Protein AF-A0A3B9DS84-F1 (afdb_monomer)

Nearest PDB structures (foldseek):
  8ihs-assembly1_B  TM=7.647E-01  e=4.306E-02  Stenotrophomonas acidaminiphila
  3e74-assembly1_C  TM=7.496E-01  e=1.500E-01  Escherichia coli K-12
  8hfd-assembly1_B  TM=7.481E-01  e=1.409E-01  Escherichia coli
  8hfd-assembly1_C  TM=7.417E-01  e=2.049E-01  Escherichia coli
  8hfd-assembly1_A  TM=6.076E-01  e=1.925E-01  Escherichia coli

Solvent-accessible surface area (backbone atoms only — not comparable to full-atom values): 7903 Å² total; per-residue (Å²): 96,60,89,83,36,48,76,60,45,37,53,55,77,43,49,15,53,40,44,77,71,73,42,91,47,66,55,80,52,65,64,87,83,35,75,79,50,63,41,46,48,30,40,41,42,39,62,26,58,44,100,85,73,42,72,52,22,75,72,25,32,37,54,61,66,57,38,53,37,5,59,23,45,30,38,20,55,77,69,72,38,90,44,47,48,53,92,52,94,92,34,45,47,62,48,71,43,59,79,54,60,78,88,73,50,57,70,92,49,32,56,71,52,43,70,43,32,35,29,50,74,70,36,72,44,30,34,66,95,71,42,75,38,80,89,78,77,133

Structure (mmCIF, N/CA/C/O backbone):
data_AF-A0A3B9DS84-F1
#
_entry.id   AF-A0A3B9DS84-F1
#
loop_
_atom_site.group_PDB
_atom_site.id
_atom_site.type_symbol
_atom_site.label_atom_id
_atom_site.label_alt_id
_atom_site.label_comp_id
_atom_site.label_asym_id
_atom_site.label_entity_id
_atom_site.label_seq_id
_atom_site.pdbx_PDB_ins_code
_atom_site.Cartn_x
_atom_site.Cartn_y
_atom_site.Cartn_z
_atom_site.occupancy
_atom_site.B_iso_or_equiv
_atom_site.auth_seq_id
_atom_site.auth_comp_id
_atom_site.auth_asym_id
_atom_site.auth_atom_id
_atom_site.pdbx_PDB_model_num
ATOM 1 N N . MET A 1 1 ? 24.780 -3.602 -11.079 1.00 61.28 1 MET A N 1
ATOM 2 C CA . MET A 1 1 ? 23.648 -4.566 -11.159 1.00 61.28 1 MET A CA 1
ATOM 3 C C . MET A 1 1 ? 22.925 -4.499 -12.500 1.00 61.28 1 MET A C 1
ATOM 5 O O . MET A 1 1 ? 23.108 -5.435 -13.248 1.00 61.28 1 MET A O 1
ATOM 9 N N . ARG A 1 2 ? 22.178 -3.443 -12.880 1.00 67.12 2 ARG A N 1
ATOM 10 C CA . ARG A 1 2 ? 21.517 -3.417 -14.214 1.00 67.12 2 ARG A CA 1
ATOM 11 C C . ARG A 1 2 ? 22.490 -3.333 -15.401 1.00 67.12 2 ARG A C 1
ATOM 13 O O . ARG A 1 2 ? 22.203 -3.897 -16.445 1.00 67.12 2 ARG A O 1
ATOM 20 N N . HIS A 1 3 ? 23.622 -2.642 -15.244 1.00 75.44 3 HIS A N 1
ATOM 21 C CA . HIS A 1 3 ? 24.654 -2.557 -16.287 1.00 75.44 3 HIS A CA 1
ATOM 22 C C . HIS A 1 3 ? 25.334 -3.912 -16.537 1.00 75.44 3 HIS A C 1
ATOM 24 O O . HIS A 1 3 ? 25.523 -4.302 -17.683 1.00 75.44 3 HIS A O 1
ATOM 30 N N . ASP A 1 4 ? 25.649 -4.630 -15.457 1.00 83.00 4 ASP A N 1
ATOM 31 C CA . ASP A 1 4 ? 26.453 -5.858 -15.506 1.00 83.00 4 ASP A CA 1
ATOM 32 C C . ASP A 1 4 ? 25.597 -7.133 -15.630 1.00 83.00 4 ASP A C 1
ATOM 34 O O . ASP A 1 4 ? 26.062 -8.134 -16.165 1.00 83.00 4 ASP A O 1
ATOM 38 N N . HIS A 1 5 ? 24.352 -7.090 -15.135 1.00 86.00 5 HIS A N 1
ATOM 39 C CA . HIS A 1 5 ? 23.407 -8.213 -15.034 1.00 86.00 5 HIS A CA 1
ATOM 40 C C . HIS A 1 5 ? 21.955 -7.747 -15.277 1.00 86.00 5 HIS A C 1
ATOM 42 O O . HIS A 1 5 ? 21.132 -7.726 -14.347 1.00 86.00 5 HIS A O 1
ATOM 48 N N . PRO A 1 6 ? 21.621 -7.299 -16.499 1.00 82.69 6 PRO A N 1
ATOM 49 C CA . PRO A 1 6 ? 20.297 -6.765 -16.823 1.00 82.69 6 PRO A CA 1
ATOM 50 C C . PRO A 1 6 ? 19.163 -7.764 -16.541 1.00 82.69 6 PRO A C 1
ATOM 52 O O . PRO A 1 6 ? 18.120 -7.379 -16.019 1.00 82.69 6 PRO A O 1
ATOM 55 N N . GLU A 1 7 ? 19.392 -9.054 -16.778 1.00 84.88 7 GLU A N 1
ATOM 56 C CA . GLU A 1 7 ? 18.436 -10.133 -16.525 1.00 84.88 7 GLU A CA 1
ATOM 57 C C . GLU A 1 7 ? 18.109 -10.328 -15.037 1.00 84.88 7 GLU A C 1
ATOM 59 O O . GLU A 1 7 ? 16.979 -10.675 -14.688 1.00 84.88 7 GLU A O 1
ATOM 64 N N . LEU A 1 8 ? 19.079 -10.093 -14.145 1.00 86.81 8 LEU A N 1
ATOM 65 C CA . LEU A 1 8 ? 18.846 -10.141 -12.700 1.00 86.81 8 LEU A CA 1
ATOM 66 C C . LEU A 1 8 ? 18.097 -8.897 -12.231 1.00 86.81 8 LEU A C 1
ATOM 68 O O . LEU A 1 8 ? 17.211 -8.996 -11.382 1.00 86.81 8 LEU A O 1
ATOM 72 N N . ALA A 1 9 ? 18.426 -7.735 -12.798 1.00 87.69 9 ALA A N 1
ATOM 73 C CA . ALA A 1 9 ? 17.740 -6.489 -12.483 1.00 87.69 9 ALA A CA 1
ATOM 74 C C . ALA A 1 9 ? 16.249 -6.554 -12.855 1.00 87.69 9 ALA A C 1
ATOM 76 O O . ALA A 1 9 ? 15.404 -6.161 -12.053 1.00 87.69 9 ALA A O 1
ATOM 77 N N . ASP A 1 10 ? 15.910 -7.124 -14.013 1.00 90.69 10 ASP A N 1
ATOM 78 C CA . ASP A 1 10 ? 14.517 -7.255 -14.461 1.00 90.69 10 ASP A CA 1
ATOM 79 C C . ASP A 1 10 ? 13.681 -8.222 -13.608 1.00 90.69 10 ASP A C 1
ATOM 81 O O . ASP A 1 10 ? 12.453 -8.179 -13.648 1.00 90.69 10 ASP A O 1
ATOM 85 N N . ARG A 1 11 ? 14.318 -9.071 -12.796 1.00 90.00 11 ARG A N 1
ATOM 86 C CA . ARG A 1 11 ? 13.637 -9.979 -11.857 1.00 90.00 11 ARG A CA 1
ATOM 87 C C . ARG A 1 11 ? 13.680 -9.494 -10.409 1.00 90.00 11 ARG A C 1
ATOM 89 O O . ARG A 1 11 ? 13.241 -10.210 -9.509 1.00 90.00 11 ARG A O 1
ATOM 96 N N . MET A 1 12 ? 14.210 -8.297 -10.163 1.00 91.44 12 MET A N 1
ATOM 97 C CA . MET A 1 12 ? 14.283 -7.724 -8.824 1.00 91.44 12 MET A CA 1
ATOM 98 C C . MET A 1 12 ? 12.877 -7.384 -8.311 1.00 91.44 12 MET A C 1
ATOM 100 O O . MET A 1 12 ? 12.078 -6.794 -9.038 1.00 91.44 12 MET A O 1
ATOM 104 N N . TYR A 1 13 ? 12.579 -7.756 -7.063 1.00 93.44 13 TYR A N 1
ATOM 105 C CA . TYR A 1 13 ? 11.246 -7.656 -6.445 1.00 93.44 13 TYR A CA 1
ATOM 106 C C . TYR A 1 13 ? 10.135 -8.258 -7.338 1.00 93.44 13 TYR A C 1
ATOM 108 O O . TYR A 1 13 ? 9.364 -7.516 -7.951 1.00 93.44 13 TYR A O 1
ATOM 116 N N . PRO A 1 14 ? 10.071 -9.597 -7.473 1.00 96.06 14 PRO A N 1
ATOM 117 C CA . PRO A 1 14 ? 9.285 -10.278 -8.503 1.00 96.06 14 PRO A CA 1
ATOM 118 C C . PRO A 1 14 ? 7.791 -10.434 -8.159 1.00 96.06 14 PRO A C 1
ATOM 120 O O . PRO A 1 14 ? 7.221 -11.501 -8.373 1.00 96.06 14 PRO A O 1
ATOM 123 N N . SER A 1 15 ? 7.144 -9.396 -7.621 1.00 97.62 15 SER A N 1
ATOM 124 C CA . SER A 1 15 ? 5.763 -9.473 -7.116 1.00 97.62 15 SER A CA 1
ATOM 125 C C . SER A 1 15 ? 4.758 -9.939 -8.175 1.00 97.62 15 SER A C 1
ATOM 127 O O . SER A 1 15 ? 3.942 -10.80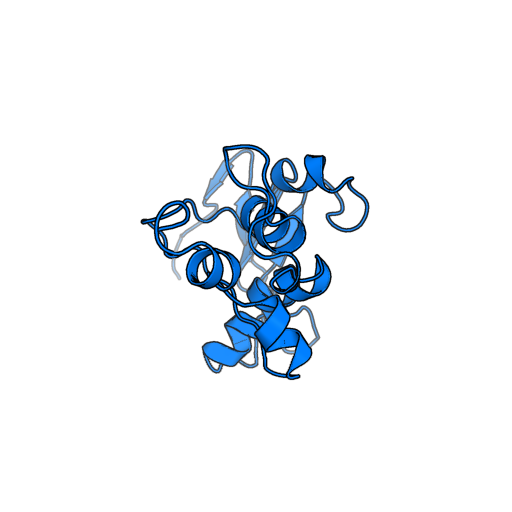6 -7.880 1.00 97.62 15 SER A O 1
ATOM 129 N N . GLY A 1 16 ? 4.859 -9.442 -9.413 1.00 97.75 16 GLY A N 1
ATOM 130 C CA . GLY A 1 16 ? 4.011 -9.889 -10.529 1.00 97.75 16 GLY A CA 1
ATOM 131 C C . GLY A 1 16 ? 4.166 -11.375 -10.846 1.00 97.75 16 GLY A C 1
ATOM 132 O O . GLY A 1 16 ? 3.180 -12.097 -10.915 1.00 97.75 16 GLY A O 1
ATOM 133 N N . LEU A 1 17 ? 5.403 -11.879 -10.890 1.00 97.12 17 LEU A N 1
ATOM 134 C CA . LEU A 1 17 ? 5.667 -13.305 -11.120 1.00 97.12 17 LEU A CA 1
ATOM 135 C C . LEU A 1 17 ? 5.140 -14.191 -9.978 1.00 97.12 17 LEU A C 1
ATOM 137 O O . LEU A 1 17 ? 4.720 -15.322 -10.215 1.00 97.12 17 LEU A O 1
ATOM 141 N N . ILE A 1 18 ? 5.180 -13.694 -8.736 1.00 96.88 18 ILE A N 1
ATOM 142 C CA . ILE A 1 18 ? 4.597 -14.373 -7.569 1.00 96.88 18 ILE A CA 1
ATOM 143 C C . ILE A 1 18 ? 3.069 -14.421 -7.707 1.00 96.88 18 ILE A C 1
ATOM 145 O O . ILE A 1 18 ? 2.477 -15.487 -7.532 1.00 96.88 18 ILE A O 1
ATOM 149 N N . ALA A 1 19 ? 2.446 -13.298 -8.072 1.00 96.88 19 ALA A N 1
ATOM 150 C CA . ALA A 1 19 ? 1.005 -13.214 -8.285 1.00 96.88 19 ALA A CA 1
ATOM 151 C C . ALA A 1 19 ? 0.531 -14.131 -9.426 1.00 96.88 19 ALA A C 1
ATOM 153 O O . ALA A 1 19 ? -0.434 -14.873 -9.248 1.00 96.88 19 ALA A O 1
ATOM 154 N N . ASP A 1 20 ? 1.241 -14.148 -10.557 1.00 97.19 20 ASP A N 1
ATOM 155 C CA . ASP A 1 20 ? 0.946 -15.006 -11.715 1.00 97.19 20 ASP A CA 1
ATOM 156 C C . ASP A 1 20 ? 1.032 -16.500 -11.375 1.00 97.19 20 ASP A C 1
ATOM 158 O O . ASP A 1 20 ? 0.312 -17.324 -11.940 1.00 97.19 20 ASP A O 1
ATOM 162 N N . ALA A 1 21 ? 1.884 -16.863 -10.413 1.00 97.50 21 ALA A N 1
ATOM 163 C CA . ALA A 1 21 ? 1.976 -18.222 -9.889 1.00 97.50 21 ALA A CA 1
ATOM 164 C C . ALA A 1 21 ? 0.835 -18.585 -8.913 1.00 97.50 21 ALA A C 1
ATOM 166 O O . ALA A 1 21 ? 0.820 -19.696 -8.381 1.00 97.50 21 ALA A O 1
ATOM 167 N N . GLY A 1 22 ? -0.107 -17.672 -8.654 1.00 95.38 22 GLY A N 1
ATOM 168 C CA . GLY A 1 22 ? -1.204 -17.860 -7.703 1.00 95.38 22 GLY A CA 1
ATOM 169 C C . GLY A 1 22 ? -0.760 -17.828 -6.239 1.00 95.38 22 GLY A C 1
ATOM 170 O O . GLY A 1 22 ? -1.463 -18.348 -5.372 1.00 95.38 22 GLY A O 1
ATOM 171 N N . LEU A 1 23 ? 0.417 -17.262 -5.956 1.00 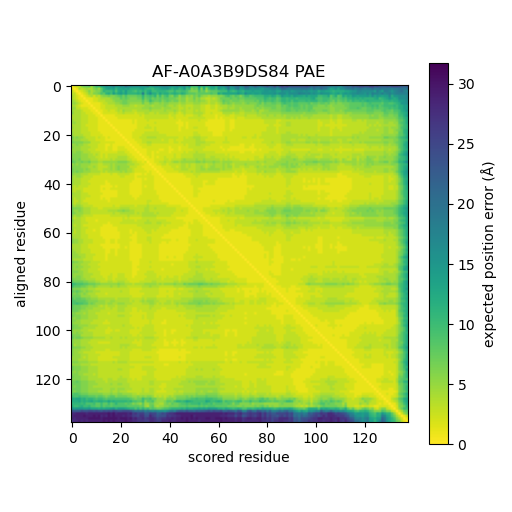95.19 23 LEU A N 1
ATOM 172 C CA . LEU A 1 23 ? 0.956 -17.154 -4.604 1.00 95.19 23 LEU A CA 1
ATOM 173 C C . LEU A 1 23 ? 0.576 -15.803 -3.971 1.00 95.19 23 LEU A C 1
ATOM 175 O O . LEU A 1 23 ? 0.509 -14.795 -4.677 1.00 95.19 23 LEU A O 1
ATOM 179 N N . PRO A 1 24 ? 0.367 -15.745 -2.641 1.00 90.81 24 PRO A N 1
ATOM 180 C CA . PRO A 1 24 ? 0.104 -14.486 -1.954 1.00 90.81 24 PRO A CA 1
ATOM 181 C C . PRO A 1 24 ? 1.258 -13.493 -2.120 1.00 90.81 24 PRO A C 1
ATOM 183 O O . PRO A 1 24 ? 2.416 -13.825 -1.857 1.00 90.81 24 PRO A O 1
ATOM 186 N N . VAL A 1 25 ? 0.926 -12.259 -2.498 1.00 96.31 25 VAL A N 1
ATOM 187 C CA . VAL A 1 25 ? 1.861 -11.130 -2.496 1.00 96.31 25 VAL A CA 1
ATOM 188 C C . V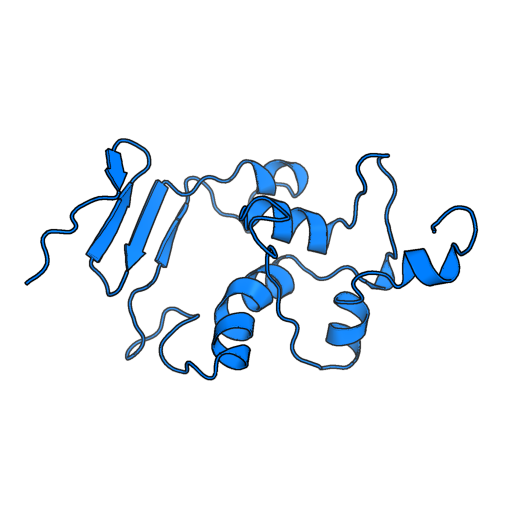AL A 1 25 ? 1.709 -10.370 -1.186 1.00 96.31 25 VAL A C 1
ATOM 190 O O . VAL A 1 25 ? 0.599 -10.121 -0.720 1.00 96.31 25 VAL A O 1
ATOM 193 N N . VAL A 1 26 ? 2.840 -10.004 -0.592 1.00 97.19 26 VAL A N 1
ATOM 194 C CA . VAL A 1 26 ? 2.913 -9.202 0.629 1.00 97.19 26 VAL A CA 1
ATOM 195 C C . VAL A 1 26 ? 3.906 -8.088 0.374 1.00 97.19 26 VAL A C 1
ATOM 197 O O . VAL A 1 26 ? 4.984 -8.340 -0.168 1.00 97.19 26 VAL A O 1
ATOM 200 N N . LEU A 1 27 ? 3.535 -6.870 0.750 1.00 97.25 27 LEU A N 1
ATOM 201 C CA . LEU A 1 27 ? 4.383 -5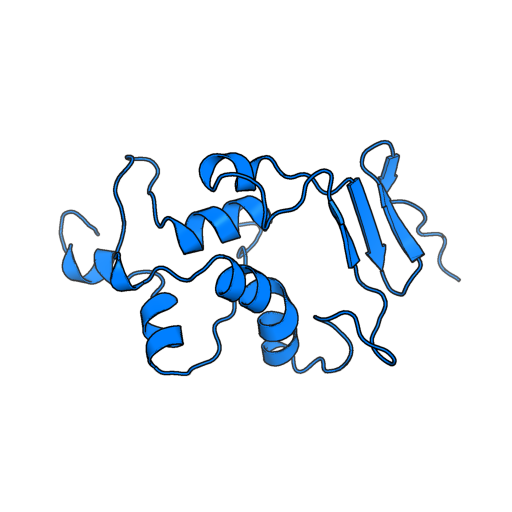.696 0.604 1.00 97.25 27 LEU A CA 1
ATOM 202 C C . LEU A 1 27 ? 4.748 -5.135 1.977 1.00 97.25 27 LEU A C 1
ATOM 204 O O . LEU A 1 27 ? 4.009 -5.276 2.951 1.00 97.25 27 LEU A O 1
ATOM 208 N N . SER A 1 28 ? 5.911 -4.502 2.047 1.00 95.94 28 SER A N 1
ATOM 209 C CA . SER A 1 28 ? 6.395 -3.774 3.215 1.00 95.94 28 SER A CA 1
ATOM 210 C C . SER A 1 28 ? 7.317 -2.647 2.752 1.00 95.94 28 SER A C 1
ATOM 212 O O . SER A 1 28 ? 7.845 -2.690 1.642 1.00 95.94 28 SER A O 1
ATOM 214 N N . SER A 1 29 ? 7.501 -1.625 3.587 1.00 94.88 29 SER A N 1
ATOM 215 C CA . SER A 1 29 ? 8.439 -0.530 3.303 1.00 94.88 29 SER A CA 1
ATOM 216 C C . SER A 1 29 ? 9.884 -0.847 3.692 1.00 94.88 29 SER A C 1
ATOM 218 O O . SER A 1 29 ? 10.804 -0.200 3.210 1.00 94.88 29 SER A O 1
ATOM 220 N N . ASP A 1 30 ? 10.109 -1.810 4.588 1.00 93.81 30 ASP A N 1
ATOM 221 C CA . ASP A 1 30 ? 11.419 -2.004 5.230 1.00 93.81 30 ASP A CA 1
ATOM 222 C C . ASP A 1 30 ? 11.919 -0.729 5.950 1.00 93.81 30 ASP A C 1
ATOM 224 O O . ASP A 1 30 ? 13.107 -0.410 5.977 1.00 93.81 30 ASP A O 1
ATOM 228 N N . ALA A 1 31 ? 10.998 0.059 6.521 1.00 93.75 31 ALA A N 1
ATOM 229 C CA . ALA A 1 31 ? 11.35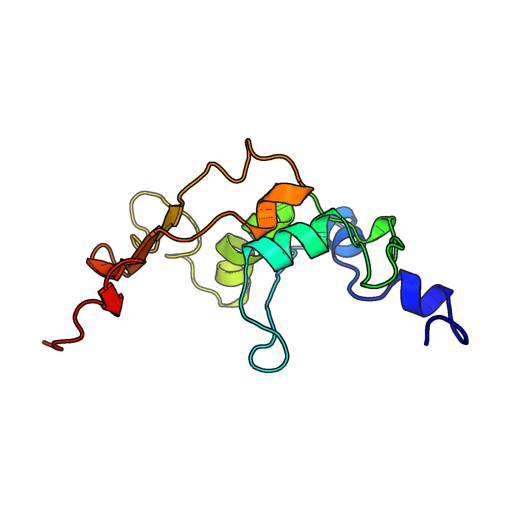6 1.250 7.286 1.00 93.75 31 ALA A CA 1
ATOM 230 C C . ALA A 1 31 ? 12.302 0.897 8.462 1.00 93.75 31 ALA A C 1
ATOM 232 O O . ALA A 1 31 ? 12.072 -0.097 9.157 1.00 93.75 31 ALA A O 1
ATOM 233 N N . PRO A 1 32 ? 13.347 1.710 8.726 1.00 94.19 32 PRO A N 1
ATOM 234 C CA . PRO A 1 32 ? 13.580 3.052 8.181 1.00 94.19 32 PRO A CA 1
ATOM 235 C C . PRO A 1 32 ? 14.463 3.094 6.917 1.00 94.19 32 PRO A C 1
ATOM 237 O O . PRO A 1 32 ? 14.981 4.156 6.588 1.00 94.19 32 PRO A O 1
ATOM 240 N N . VAL A 1 33 ? 14.692 1.970 6.224 1.00 95.06 33 VAL A N 1
ATOM 241 C CA . VAL A 1 33 ? 15.493 1.955 4.983 1.00 95.06 33 VAL A CA 1
ATOM 242 C C . VAL A 1 33 ? 14.794 2.738 3.869 1.00 95.06 33 VAL A C 1
ATOM 244 O O . VAL A 1 33 ? 15.460 3.436 3.104 1.00 95.06 33 VAL A O 1
ATOM 247 N N . THR A 1 34 ? 13.462 2.652 3.800 1.00 91.25 34 THR A N 1
ATOM 248 C CA . THR A 1 34 ? 12.627 3.521 2.960 1.00 91.25 34 THR A CA 1
ATOM 249 C C . THR A 1 34 ? 11.504 4.160 3.773 1.00 91.25 34 THR A C 1
ATOM 251 O O . THR A 1 34 ? 11.156 3.680 4.860 1.00 91.25 34 THR A O 1
ATOM 254 N N . ASP A 1 35 ? 10.948 5.249 3.246 1.00 92.81 35 ASP A N 1
ATOM 255 C CA . ASP A 1 35 ? 9.807 5.923 3.857 1.00 92.81 35 ASP A CA 1
ATOM 256 C C . ASP A 1 35 ? 8.564 5.011 3.818 1.00 92.81 35 ASP A C 1
ATOM 258 O O . ASP A 1 35 ? 8.279 4.392 2.788 1.00 92.81 35 ASP A O 1
ATOM 262 N N . PRO A 1 36 ? 7.798 4.893 4.919 1.00 94.81 36 PRO A N 1
ATOM 263 C CA . PRO A 1 36 ? 6.620 4.031 4.998 1.00 94.81 36 PRO A CA 1
ATOM 264 C C . PRO A 1 36 ? 5.378 4.641 4.317 1.00 94.81 36 PRO A C 1
ATOM 266 O O . PRO A 1 36 ? 4.287 4.621 4.881 1.00 94.81 36 PRO A O 1
ATOM 269 N N . ASP A 1 37 ? 5.538 5.170 3.105 1.00 96.50 37 ASP A N 1
ATOM 270 C CA . ASP A 1 37 ? 4.451 5.711 2.289 1.00 96.50 37 ASP A CA 1
ATOM 271 C C . ASP A 1 37 ? 3.812 4.602 1.438 1.00 96.50 37 ASP A C 1
ATOM 273 O O . ASP A 1 37 ? 4.374 4.123 0.448 1.00 96.50 37 ASP A O 1
ATOM 277 N N . VAL A 1 38 ? 2.615 4.175 1.846 1.00 97.06 38 VAL A N 1
ATOM 278 C CA . VAL A 1 38 ? 1.868 3.099 1.181 1.00 97.06 38 VAL A CA 1
ATOM 279 C C . VAL A 1 38 ? 1.359 3.527 -0.197 1.00 97.06 38 VAL A C 1
ATOM 281 O O . VAL A 1 38 ? 1.327 2.696 -1.104 1.00 97.06 38 VAL A O 1
ATOM 284 N N . MET A 1 39 ? 0.994 4.798 -0.391 1.00 98.00 39 MET A N 1
ATOM 285 C CA . MET A 1 39 ? 0.475 5.272 -1.677 1.00 98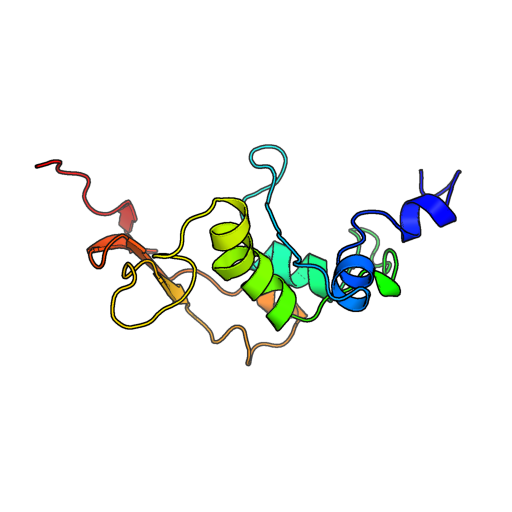.00 39 MET A CA 1
ATOM 286 C C . MET A 1 39 ? 1.580 5.298 -2.729 1.00 98.00 39 MET A C 1
ATOM 288 O O . MET A 1 39 ? 1.410 4.756 -3.828 1.00 98.00 39 MET A O 1
ATOM 292 N N . LEU A 1 40 ? 2.753 5.815 -2.356 1.00 97.56 40 LEU A N 1
ATOM 293 C CA . LEU A 1 40 ? 3.950 5.762 -3.189 1.00 97.56 40 LEU A CA 1
ATOM 294 C C . LEU A 1 40 ? 4.381 4.318 -3.473 1.00 97.56 40 LEU A C 1
ATOM 296 O O . LEU A 1 40 ? 4.732 3.986 -4.607 1.00 97.56 40 LEU A O 1
ATOM 300 N N . ALA A 1 41 ? 4.337 3.435 -2.474 1.00 97.25 41 ALA A N 1
ATOM 301 C CA . ALA A 1 41 ? 4.707 2.037 -2.662 1.00 97.25 41 ALA A CA 1
ATOM 302 C C . ALA A 1 41 ? 3.742 1.289 -3.599 1.00 97.25 41 ALA A C 1
ATOM 304 O O . ALA A 1 41 ? 4.192 0.524 -4.457 1.00 97.25 41 ALA A O 1
ATOM 305 N N . CYS A 1 42 ? 2.432 1.538 -3.496 1.00 98.06 42 CYS A N 1
ATOM 30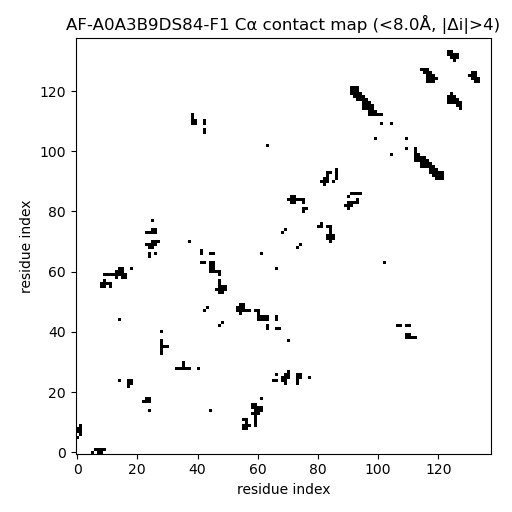6 C CA . CYS A 1 42 ? 1.435 1.010 -4.429 1.00 98.06 42 CYS A CA 1
ATOM 307 C C . CYS A 1 42 ? 1.681 1.518 -5.856 1.00 98.06 42 CYS A C 1
ATOM 309 O O . CYS A 1 42 ? 1.706 0.717 -6.793 1.00 98.06 42 CYS A O 1
ATOM 311 N N . TRP A 1 43 ? 1.952 2.818 -6.023 1.00 98.31 43 TRP A N 1
ATOM 312 C CA . TRP A 1 43 ? 2.347 3.393 -7.312 1.00 98.31 43 TRP A CA 1
ATOM 313 C C . TRP A 1 43 ? 3.611 2.729 -7.876 1.00 98.31 43 TRP A C 1
ATOM 315 O O . TRP A 1 43 ? 3.657 2.372 -9.056 1.00 98.31 43 TRP A O 1
ATOM 325 N N . ALA A 1 44 ? 4.631 2.511 -7.046 1.00 97.38 44 ALA A N 1
ATOM 326 C CA . ALA A 1 44 ? 5.887 1.896 -7.465 1.00 97.38 44 ALA A CA 1
ATOM 327 C C . ALA A 1 44 ? 5.704 0.422 -7.864 1.00 97.38 44 ALA A C 1
ATOM 329 O O . ALA A 1 44 ? 6.315 -0.040 -8.832 1.00 97.38 44 ALA A O 1
ATOM 330 N N . ALA A 1 45 ? 4.848 -0.316 -7.153 1.00 97.62 45 ALA A N 1
ATOM 331 C CA . ALA A 1 45 ? 4.534 -1.709 -7.457 1.00 97.62 45 ALA A CA 1
ATOM 332 C C . ALA A 1 45 ? 3.751 -1.859 -8.775 1.00 97.62 45 ALA A C 1
ATOM 334 O O . ALA A 1 45 ? 3.989 -2.808 -9.529 1.00 97.62 45 ALA A O 1
ATOM 335 N N . GLU A 1 46 ? 2.866 -0.905 -9.072 1.00 98.19 46 GLU A N 1
ATOM 336 C CA . GLU A 1 46 ? 2.051 -0.887 -10.289 1.00 98.19 46 GLU A CA 1
ATOM 337 C C . GLU A 1 46 ? 2.831 -0.400 -11.513 1.00 98.19 46 GLU A C 1
ATOM 339 O O . GLU A 1 46 ? 2.842 -1.048 -12.562 1.00 98.19 46 GLU A O 1
ATOM 344 N N . THR A 1 47 ? 3.539 0.721 -11.393 1.00 98.06 47 THR A N 1
ATOM 345 C CA . THR A 1 47 ? 4.239 1.330 -12.532 1.00 98.06 47 THR A CA 1
ATOM 346 C C . THR A 1 47 ? 5.599 0.703 -12.791 1.00 98.06 47 THR A C 1
ATOM 348 O O . THR A 1 47 ? 6.009 0.577 -13.955 1.00 98.06 47 THR A O 1
ATOM 351 N N . ARG A 1 48 ? 6.301 0.297 -11.724 1.00 97.19 48 ARG A N 1
ATOM 352 C CA . ARG A 1 48 ? 7.698 -0.155 -11.748 1.00 97.19 48 ARG A CA 1
ATOM 353 C C . ARG A 1 48 ? 8.653 0.864 -12.381 1.00 97.19 48 ARG A C 1
ATOM 355 O O . ARG A 1 48 ? 9.690 0.475 -12.924 1.00 97.19 48 ARG A O 1
ATOM 362 N N . ILE A 1 49 ? 8.303 2.151 -12.339 1.00 96.62 49 ILE A N 1
ATOM 363 C CA . ILE A 1 49 ? 9.117 3.234 -12.895 1.00 96.62 49 ILE A CA 1
ATOM 364 C C . ILE A 1 49 ? 10.248 3.568 -11.918 1.00 96.62 49 ILE A C 1
ATOM 366 O O . ILE A 1 49 ? 10.028 3.853 -10.745 1.00 96.62 49 ILE A O 1
ATOM 370 N N . THR A 1 50 ? 11.484 3.515 -12.404 1.00 93.19 50 THR A N 1
ATOM 371 C CA . THR A 1 50 ? 12.680 3.894 -11.646 1.00 93.19 50 THR A CA 1
ATOM 372 C C . THR A 1 50 ? 12.855 5.412 -11.610 1.00 93.19 50 THR A C 1
ATOM 374 O O . THR A 1 50 ? 12.304 6.136 -12.435 1.00 93.19 50 THR A O 1
ATOM 377 N N . ALA A 1 51 ? 13.752 5.900 -10.748 1.00 90.75 51 ALA A N 1
ATOM 378 C CA . ALA A 1 51 ? 14.160 7.311 -10.727 1.00 90.75 51 ALA A CA 1
ATOM 379 C C . ALA A 1 51 ? 14.715 7.831 -12.075 1.00 90.75 51 ALA A C 1
ATOM 381 O O . ALA A 1 51 ? 14.751 9.034 -12.308 1.00 90.75 51 ALA A O 1
ATOM 382 N N . SER A 1 52 ? 15.147 6.937 -12.975 1.00 92.50 52 SER A N 1
ATOM 383 C CA . SER A 1 52 ? 15.585 7.274 -14.337 1.00 92.50 52 SER A CA 1
ATOM 384 C C . SER A 1 52 ? 14.459 7.258 -15.383 1.00 92.50 52 SER A C 1
ATOM 386 O O . SER A 1 52 ? 14.740 7.397 -16.572 1.00 92.50 52 SER A O 1
ATOM 388 N N . GLY A 1 53 ? 13.202 7.052 -14.978 1.00 94.75 53 GLY A N 1
ATOM 389 C CA . GLY A 1 53 ? 12.040 7.001 -15.871 1.00 94.75 53 GLY A CA 1
ATOM 390 C C . GLY A 1 53 ? 11.885 5.685 -16.641 1.00 94.75 53 GLY A C 1
ATOM 391 O O . GLY A 1 53 ? 11.100 5.610 -17.581 1.00 94.75 53 GLY A O 1
ATOM 392 N N . GLN A 1 54 ? 12.638 4.642 -16.283 1.00 93.38 54 GLN A N 1
ATOM 393 C CA . GLN A 1 54 ? 12.573 3.347 -16.958 1.00 93.38 54 GLN A CA 1
ATOM 394 C C . GLN A 1 54 ? 11.665 2.383 -16.208 1.00 93.38 54 GLN A C 1
ATOM 396 O O . GLN A 1 54 ? 11.662 2.351 -14.984 1.00 93.38 54 GLN A O 1
ATOM 401 N N . VAL A 1 55 ? 10.984 1.508 -16.942 1.00 95.38 55 VAL A N 1
ATOM 402 C CA . VAL A 1 55 ? 10.283 0.373 -16.336 1.00 95.38 55 VAL A CA 1
ATOM 403 C C . VAL A 1 55 ? 11.307 -0.701 -15.954 1.00 95.38 55 VAL A C 1
ATOM 405 O O . VAL A 1 55 ? 12.161 -1.085 -16.763 1.00 95.38 55 VAL A O 1
ATOM 408 N N . LEU A 1 56 ? 11.250 -1.165 -14.708 1.00 95.25 56 LEU A N 1
ATOM 409 C CA . LEU A 1 56 ? 12.069 -2.261 -14.196 1.00 95.25 56 LEU A CA 1
ATOM 410 C C . LEU A 1 56 ? 11.251 -3.550 -14.166 1.00 95.25 56 LEU A C 1
ATOM 412 O O . LEU A 1 56 ? 10.391 -3.689 -13.300 1.00 95.25 56 LEU A O 1
ATOM 416 N N . GLY A 1 57 ? 11.554 -4.510 -15.040 1.00 95.38 57 GLY A N 1
ATOM 417 C CA . GLY A 1 57 ? 10.899 -5.819 -15.019 1.00 95.38 57 GLY A CA 1
ATOM 418 C C . GLY A 1 57 ? 9.380 -5.737 -15.160 1.00 95.38 57 GLY A C 1
ATOM 419 O O . GLY A 1 57 ? 8.662 -5.905 -14.180 1.00 95.38 57 GLY A O 1
ATOM 420 N N . GLU A 1 58 ? 8.879 -5.487 -16.370 1.00 95.88 58 GLU A N 1
ATOM 421 C CA . GLU A 1 58 ? 7.443 -5.294 -16.633 1.00 95.88 58 GLU A CA 1
ATOM 422 C C . GLU A 1 58 ? 6.564 -6.453 -16.128 1.00 95.88 58 GLU A C 1
ATOM 424 O O . GLU A 1 58 ? 5.522 -6.210 -15.528 1.00 95.88 58 GLU A O 1
ATOM 429 N N . ALA A 1 59 ? 7.029 -7.700 -16.260 1.00 96.25 59 ALA A N 1
ATOM 430 C CA . ALA A 1 59 ? 6.342 -8.889 -15.741 1.00 96.25 59 ALA A CA 1
ATOM 431 C C . ALA A 1 59 ? 6.283 -8.966 -14.200 1.00 96.25 59 ALA A C 1
ATOM 433 O O . ALA A 1 59 ? 5.617 -9.827 -13.639 1.00 96.25 59 ALA A O 1
ATOM 434 N N . CYS A 1 60 ? 7.005 -8.093 -13.495 1.00 97.56 60 CYS A N 1
ATOM 435 C CA . CYS A 1 60 ? 6.978 -8.005 -12.037 1.00 97.56 60 CYS A CA 1
ATOM 436 C C . CYS A 1 60 ? 5.985 -6.951 -11.524 1.00 97.56 60 CYS A C 1
ATOM 438 O O . CYS A 1 60 ? 5.879 -6.791 -10.305 1.00 97.56 60 CYS A O 1
ATOM 440 N N . ARG A 1 61 ? 5.276 -6.241 -12.415 1.00 98.06 61 ARG A N 1
ATOM 441 C CA . ARG A 1 61 ? 4.181 -5.336 -12.045 1.00 98.06 61 ARG A CA 1
ATOM 442 C C . ARG A 1 61 ? 3.045 -6.108 -11.388 1.00 98.06 61 ARG A C 1
ATOM 444 O O . ARG A 1 61 ? 2.761 -7.243 -11.756 1.00 98.06 61 ARG A O 1
ATOM 451 N N . ILE A 1 62 ? 2.370 -5.454 -10.457 1.00 98.31 62 ILE A N 1
ATOM 452 C CA . ILE A 1 62 ? 1.097 -5.915 -9.904 1.00 98.31 62 ILE A CA 1
ATOM 453 C C . ILE A 1 62 ? 0.059 -4.813 -10.068 1.00 98.31 62 ILE A C 1
ATOM 455 O O . ILE A 1 62 ? 0.396 -3.637 -10.129 1.00 98.31 62 ILE A O 1
ATOM 459 N N . THR A 1 63 ? -1.212 -5.175 -10.159 1.00 97.69 63 THR A N 1
ATOM 460 C CA . THR A 1 63 ? -2.298 -4.190 -10.210 1.00 97.69 63 THR A CA 1
ATOM 461 C C . THR A 1 63 ? -2.351 -3.365 -8.925 1.00 97.69 63 THR A C 1
ATOM 463 O O . THR A 1 63 ? -1.941 -3.834 -7.859 1.00 97.69 63 THR A O 1
ATOM 466 N N . ARG A 1 64 ? -2.954 -2.170 -8.999 1.00 97.44 64 ARG A N 1
ATOM 467 C CA . ARG A 1 64 ? -3.273 -1.361 -7.814 1.00 97.44 64 ARG A CA 1
ATOM 468 C C . ARG A 1 64 ? -3.943 -2.186 -6.721 1.00 97.44 64 ARG A C 1
ATOM 470 O O . ARG A 1 64 ? -3.560 -2.115 -5.558 1.00 97.44 64 ARG A O 1
ATOM 477 N N . GLN A 1 65 ? -4.914 -3.009 -7.119 1.00 97.31 65 GLN A N 1
ATOM 478 C CA . GLN A 1 65 ? -5.661 -3.863 -6.206 1.00 97.31 65 GLN A CA 1
ATOM 479 C C . GLN A 1 65 ? -4.749 -4.841 -5.471 1.00 97.31 65 GLN A C 1
ATOM 481 O O . GLN A 1 65 ? -4.763 -4.877 -4.245 1.00 97.31 65 GLN A O 1
ATOM 486 N N . GLN A 1 66 ? -3.907 -5.566 -6.204 1.00 98.06 66 GLN A N 1
ATOM 487 C CA . GLN A 1 66 ? -2.946 -6.498 -5.615 1.00 98.06 66 GLN A CA 1
ATOM 488 C C . GLN A 1 66 ? -1.951 -5.797 -4.680 1.00 98.06 66 GLN A C 1
ATOM 490 O O . GLN A 1 66 ? -1.550 -6.380 -3.674 1.00 98.06 66 GLN A O 1
ATOM 495 N N . ALA A 1 67 ? -1.554 -4.556 -4.978 1.00 98.25 67 ALA A N 1
ATOM 496 C CA . ALA A 1 67 ? -0.669 -3.791 -4.105 1.00 98.25 67 ALA A CA 1
ATOM 497 C C . ALA A 1 67 ? -1.346 -3.426 -2.771 1.00 98.25 67 ALA A C 1
ATOM 499 O O . ALA A 1 67 ? -0.795 -3.712 -1.706 1.00 98.25 67 ALA A O 1
ATOM 500 N N . PHE A 1 68 ? -2.571 -2.886 -2.810 1.00 97.88 68 PHE A N 1
ATOM 501 C CA . PHE A 1 68 ? -3.344 -2.602 -1.594 1.00 97.88 68 PHE A CA 1
ATOM 502 C C . PHE A 1 68 ? -3.667 -3.874 -0.807 1.00 97.88 68 PHE A C 1
ATOM 504 O O . PHE A 1 68 ? -3.542 -3.884 0.417 1.00 97.88 68 PHE A O 1
ATOM 511 N N . GLU A 1 69 ? -4.030 -4.967 -1.481 1.00 97.62 69 GLU A N 1
ATOM 512 C CA . GLU A 1 69 ? -4.215 -6.274 -0.844 1.00 97.62 69 GLU A CA 1
ATOM 513 C C . GLU A 1 69 ? -2.924 -6.737 -0.158 1.00 97.62 69 GLU A C 1
ATOM 515 O O . GLU A 1 69 ? -2.970 -7.175 0.990 1.00 97.62 69 GLU A O 1
ATOM 520 N N . GLY A 1 70 ? -1.765 -6.558 -0.799 1.00 98.06 70 GLY A N 1
ATOM 521 C CA . GLY A 1 70 ? -0.456 -6.898 -0.242 1.00 98.06 70 GLY A CA 1
ATOM 522 C C . GLY A 1 70 ? -0.107 -6.145 1.045 1.00 98.06 70 GLY A C 1
ATOM 523 O O . GLY A 1 70 ? 0.497 -6.739 1.940 1.00 98.06 70 GLY A O 1
ATOM 524 N N . TYR A 1 71 ? -0.526 -4.882 1.171 1.00 97.88 71 TYR A N 1
ATOM 525 C CA . TYR A 1 71 ? -0.364 -4.076 2.391 1.00 97.88 71 TYR A CA 1
ATOM 526 C C . TYR A 1 71 ? -1.436 -4.327 3.460 1.00 97.88 71 TYR A C 1
ATOM 528 O O . TYR A 1 71 ? -1.230 -3.985 4.623 1.00 97.88 71 TYR A O 1
ATOM 536 N N . THR A 1 72 ? -2.573 -4.923 3.096 1.00 97.81 72 THR A N 1
ATOM 537 C CA . THR A 1 72 ? -3.726 -5.096 3.990 1.00 97.81 72 THR A CA 1
ATOM 538 C C . THR A 1 72 ? -3.940 -6.568 4.342 1.00 97.81 72 THR A C 1
ATOM 540 O O . THR A 1 72 ? -3.311 -7.084 5.270 1.00 97.81 72 THR A O 1
ATOM 543 N N . VAL A 1 73 ? -4.797 -7.280 3.609 1.00 97.00 73 VAL A N 1
ATOM 544 C CA . VAL A 1 73 ? -5.099 -8.702 3.839 1.00 97.00 73 VAL A CA 1
ATOM 545 C C . VAL A 1 73 ? -3.865 -9.600 3.700 1.00 97.00 73 VAL A C 1
ATOM 547 O O . VAL A 1 73 ? -3.723 -10.557 4.459 1.00 97.00 73 VAL A O 1
ATOM 550 N N . GLY A 1 74 ? -2.947 -9.280 2.785 1.00 96.69 74 GLY A N 1
ATOM 551 C CA . GLY A 1 74 ? -1.690 -9.996 2.572 1.00 96.69 74 GLY A CA 1
ATOM 552 C C . GLY A 1 74 ? -0.754 -9.874 3.773 1.00 96.69 74 GLY A C 1
ATOM 553 O O . GLY A 1 74 ? -0.280 -10.887 4.294 1.00 96.69 74 GLY A O 1
ATOM 554 N N . GLY A 1 75 ? -0.555 -8.652 4.276 1.00 96.69 75 GLY A N 1
ATOM 555 C CA . GLY A 1 75 ? 0.205 -8.398 5.503 1.00 96.69 75 GLY A CA 1
ATOM 556 C C . GLY A 1 75 ? -0.414 -9.083 6.725 1.00 96.69 75 GLY A C 1
ATOM 557 O O . GLY A 1 75 ? 0.283 -9.766 7.479 1.00 96.69 75 GLY A O 1
ATOM 558 N N . ALA A 1 76 ? -1.736 -8.986 6.883 1.00 97.00 76 ALA A N 1
ATOM 559 C CA . ALA A 1 76 ? -2.471 -9.656 7.955 1.00 97.00 76 ALA A CA 1
ATOM 560 C C . ALA A 1 76 ? -2.284 -11.184 7.918 1.00 97.00 76 ALA A C 1
ATOM 562 O O . ALA A 1 76 ? -1.981 -11.801 8.943 1.00 97.00 76 ALA A O 1
ATOM 563 N N . HIS A 1 77 ? -2.380 -11.789 6.730 1.00 95.75 77 HIS A N 1
ATOM 564 C CA . HIS A 1 77 ? -2.146 -13.216 6.528 1.00 95.75 77 HIS A CA 1
ATOM 565 C C . HIS A 1 77 ? -0.707 -13.622 6.886 1.00 95.75 77 HIS A C 1
ATOM 567 O O . HIS A 1 77 ? -0.507 -14.586 7.627 1.00 95.75 77 HIS A O 1
ATOM 573 N N . ALA A 1 78 ? 0.301 -12.873 6.425 1.00 96.44 78 ALA A N 1
ATOM 574 C CA . ALA A 1 78 ? 1.707 -13.146 6.742 1.00 96.44 78 ALA A CA 1
ATOM 575 C C . ALA A 1 78 ? 1.993 -13.104 8.252 1.00 96.44 78 ALA A C 1
ATOM 577 O O . ALA A 1 78 ? 2.775 -13.907 8.764 1.00 96.44 78 ALA A O 1
ATOM 578 N N . LEU A 1 79 ? 1.313 -12.207 8.970 1.00 96.69 79 LEU A N 1
ATOM 579 C CA . LEU A 1 79 ? 1.402 -12.062 10.422 1.00 96.69 79 LEU A CA 1
ATOM 580 C C . LEU A 1 79 ? 0.486 -13.022 11.201 1.00 96.69 79 LEU A C 1
ATOM 582 O O . LEU A 1 79 ? 0.515 -13.007 12.431 1.00 96.69 79 LEU A O 1
ATOM 586 N N . ARG A 1 80 ? -0.308 -13.862 10.518 1.00 97.06 80 ARG A N 1
ATOM 587 C CA . ARG A 1 80 ? -1.318 -14.759 11.117 1.00 97.06 80 ARG A CA 1
ATOM 588 C C . ARG A 1 80 ? -2.325 -14.009 11.995 1.00 97.06 80 ARG A C 1
ATOM 590 O O . ARG A 1 80 ? -2.614 -14.404 13.126 1.00 97.06 80 ARG A O 1
ATOM 597 N N . ARG A 1 81 ? -2.815 -12.881 11.484 1.00 96.81 81 ARG A N 1
ATOM 598 C CA . ARG A 1 81 ? -3.775 -12.000 12.151 1.00 96.81 81 ARG A CA 1
ATOM 599 C C . ARG A 1 81 ? -5.096 -12.004 11.387 1.00 96.81 81 ARG A C 1
ATOM 601 O O . ARG A 1 81 ? -5.264 -11.274 10.418 1.00 96.81 81 ARG A O 1
ATOM 608 N N . ASP A 1 82 ? -6.059 -12.779 11.869 1.00 95.44 82 ASP A N 1
ATOM 609 C CA . ASP A 1 82 ? -7.326 -12.994 11.151 1.00 95.44 82 ASP A CA 1
ATOM 610 C C . ASP A 1 82 ? -8.365 -11.879 11.380 1.00 95.44 82 ASP A C 1
ATOM 612 O O . ASP A 1 82 ? -9.382 -11.805 10.690 1.00 95.44 82 ASP A O 1
ATOM 616 N N . ASN A 1 83 ? -8.116 -10.996 12.350 1.00 96.56 83 ASN A N 1
ATOM 617 C CA . ASN A 1 83 ? -9.038 -9.947 12.784 1.00 96.56 83 ASN A CA 1
ATOM 618 C C . ASN A 1 83 ? -8.717 -8.545 12.232 1.00 96.56 83 ASN A C 1
ATOM 620 O O . ASN A 1 83 ? -9.354 -7.588 12.657 1.00 96.56 83 ASN A O 1
ATOM 624 N N . VAL A 1 84 ? -7.752 -8.410 11.318 1.00 97.50 84 VAL A N 1
ATOM 625 C CA . VAL A 1 84 ? -7.324 -7.131 10.706 1.00 97.50 84 VAL A CA 1
ATOM 626 C C . VAL A 1 84 ? -7.176 -7.275 9.187 1.00 97.50 84 VAL A C 1
ATOM 628 O O . VAL A 1 84 ? -7.456 -8.338 8.628 1.00 97.50 84 VAL A O 1
ATOM 631 N N . GLY A 1 85 ? -6.777 -6.198 8.506 1.00 96.19 85 GLY A N 1
ATOM 632 C CA . GLY A 1 85 ? -6.486 -6.191 7.067 1.00 96.19 85 GLY A CA 1
ATOM 633 C C . GLY A 1 85 ? -7.712 -6.065 6.159 1.00 96.19 85 GLY A C 1
ATOM 634 O O . GLY A 1 85 ? -7.556 -5.917 4.957 1.00 96.19 85 GLY A O 1
ATOM 635 N N . SER A 1 86 ? -8.932 -6.090 6.697 1.00 97.19 86 SER A N 1
ATOM 636 C CA . SER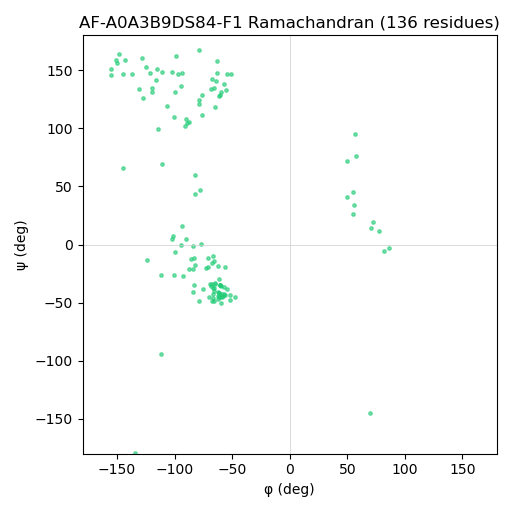 A 1 86 ? -10.153 -5.803 5.934 1.00 97.19 86 SER A CA 1
ATOM 637 C C . SER A 1 86 ? -11.263 -5.305 6.852 1.00 97.19 86 SER A C 1
ATOM 639 O O . SER A 1 86 ? -11.355 -5.757 7.994 1.00 97.19 86 SER A O 1
ATOM 641 N N . LEU A 1 87 ? -12.168 -4.486 6.322 1.00 96.69 87 LEU A N 1
ATOM 642 C CA . LEU A 1 87 ? -13.334 -3.990 7.049 1.00 96.69 87 LEU A CA 1
ATOM 643 C C . LEU A 1 87 ? -14.523 -4.938 6.878 1.00 96.69 87 LEU A C 1
ATOM 645 O O . LEU A 1 87 ? -15.159 -4.990 5.829 1.00 96.69 87 LEU A O 1
ATOM 649 N N . ALA A 1 88 ? -14.809 -5.709 7.924 1.00 96.25 88 ALA A N 1
ATOM 650 C CA . ALA A 1 88 ? -15.945 -6.621 7.991 1.00 96.25 88 ALA A CA 1
ATOM 651 C C . ALA A 1 88 ? -16.423 -6.765 9.442 1.00 96.25 88 ALA A C 1
ATOM 653 O O . ALA A 1 88 ? -15.650 -6.572 10.381 1.00 96.25 88 ALA A O 1
ATOM 654 N N . SER A 1 89 ? -17.691 -7.138 9.634 1.00 96.25 89 SER A N 1
ATOM 655 C CA . SER A 1 89 ? -18.229 -7.402 10.974 1.00 96.25 89 SER A CA 1
ATOM 656 C C . SER A 1 89 ? -17.389 -8.462 11.702 1.00 96.25 89 SER A C 1
ATOM 658 O O . SER A 1 89 ? -17.042 -9.489 11.121 1.00 96.25 89 SER A O 1
ATOM 660 N N . GLY A 1 90 ? -17.043 -8.196 12.965 1.00 95.56 90 GLY A N 1
ATOM 661 C CA . GLY A 1 90 ? -16.193 -9.066 13.785 1.00 95.56 90 GLY A CA 1
ATOM 662 C C . GLY A 1 90 ? -14.680 -8.840 13.644 1.00 95.56 90 GLY A C 1
ATOM 663 O O . GLY A 1 90 ? -13.921 -9.489 14.360 1.00 95.56 90 GLY A O 1
ATOM 664 N N . ARG A 1 91 ? -14.229 -7.930 12.769 1.00 97.38 91 ARG A N 1
ATOM 665 C CA . ARG A 1 91 ? -12.822 -7.494 12.667 1.00 97.38 91 ARG A CA 1
ATOM 666 C C . ARG A 1 91 ? -12.595 -6.171 13.404 1.00 97.38 91 ARG A C 1
ATOM 668 O O . ARG A 1 91 ? -13.555 -5.463 13.705 1.00 97.38 91 ARG A O 1
ATOM 675 N N . LEU A 1 92 ? -11.335 -5.848 13.699 1.00 97.69 92 LEU A N 1
ATOM 676 C CA . LEU A 1 92 ? -10.967 -4.549 14.262 1.00 97.69 92 LEU A CA 1
ATOM 677 C C . LEU A 1 92 ? -11.291 -3.439 13.262 1.00 97.69 92 LEU A C 1
ATOM 679 O O . LEU A 1 92 ? -11.072 -3.584 12.058 1.00 97.69 92 LEU A O 1
ATOM 683 N N . ALA A 1 93 ? -11.787 -2.320 13.781 1.00 97.50 93 ALA A N 1
ATOM 684 C CA . ALA A 1 93 ? -12.008 -1.105 13.009 1.00 97.50 93 ALA A CA 1
ATOM 685 C C . ALA A 1 93 ? -10.696 -0.309 12.880 1.00 97.50 93 ALA A C 1
ATOM 687 O O . ALA A 1 93 ? -10.603 0.830 13.336 1.00 97.50 93 ALA A O 1
ATOM 688 N N . ASP A 1 94 ? -9.691 -0.954 12.283 1.00 97.81 94 ASP A N 1
ATOM 689 C CA . ASP A 1 94 ? -8.424 -0.342 11.886 1.00 97.81 94 ASP A CA 1
ATOM 690 C C . ASP A 1 94 ? -8.586 0.172 10.451 1.00 97.81 94 ASP A C 1
ATOM 692 O O . ASP A 1 94 ? -8.711 -0.620 9.512 1.00 97.81 94 ASP A O 1
ATOM 696 N N . LEU A 1 95 ? -8.658 1.492 10.281 1.00 97.62 95 LEU A N 1
ATOM 697 C CA . LEU A 1 95 ? -8.931 2.122 8.989 1.00 97.62 95 LEU A CA 1
ATOM 698 C C . LEU A 1 95 ? -8.248 3.475 8.851 1.00 97.62 95 LEU A C 1
ATOM 700 O O . LEU A 1 95 ? -7.838 4.096 9.831 1.00 97.62 95 LEU A O 1
ATOM 704 N N . VAL A 1 96 ? -8.181 3.942 7.610 1.00 97.88 96 VAL A N 1
ATOM 705 C CA . VAL A 1 96 ? -7.766 5.299 7.270 1.00 97.88 96 VAL A CA 1
ATOM 706 C C . VAL A 1 96 ? -8.874 5.999 6.498 1.00 97.88 96 VAL A C 1
ATOM 708 O O . VAL A 1 96 ? -9.612 5.362 5.743 1.00 97.88 96 VAL A O 1
ATOM 711 N N . ILE A 1 97 ? -8.977 7.307 6.696 1.00 98.06 97 ILE A N 1
ATOM 712 C CA . ILE A 1 97 ? -9.760 8.202 5.847 1.00 98.06 97 ILE A CA 1
ATOM 713 C C . ILE A 1 97 ? -8.778 8.882 4.899 1.00 98.06 97 ILE A C 1
ATOM 715 O O . ILE A 1 97 ? -7.732 9.354 5.342 1.00 98.06 97 ILE A O 1
ATOM 719 N N . LEU A 1 98 ? -9.098 8.886 3.609 1.00 98.31 98 LEU A N 1
ATOM 720 C CA . LEU A 1 98 ? -8.264 9.454 2.551 1.00 98.31 98 LEU A CA 1
ATOM 721 C C . LEU A 1 98 ? -8.931 10.708 1.984 1.00 98.31 98 LEU A C 1
ATOM 723 O O . LEU A 1 98 ? -10.161 10.776 1.931 1.00 98.31 98 LEU A O 1
ATOM 727 N N . ASP A 1 99 ? -8.124 11.665 1.538 1.00 98.38 99 ASP A N 1
ATOM 728 C CA . ASP A 1 99 ? -8.587 12.908 0.905 1.00 98.38 99 ASP A CA 1
ATOM 729 C C . ASP A 1 99 ? -9.132 12.703 -0.523 1.00 98.38 99 ASP A C 1
ATOM 731 O O . ASP A 1 99 ? -9.917 13.511 -1.027 1.00 98.38 99 ASP A O 1
ATOM 735 N N . ALA A 1 100 ? -8.766 11.590 -1.160 1.00 98.31 100 ALA A N 1
ATOM 736 C CA . ALA A 1 100 ? -9.219 11.186 -2.480 1.00 98.31 100 ALA A CA 1
ATOM 737 C C . ALA A 1 100 ? -9.427 9.666 -2.581 1.00 98.31 100 ALA A C 1
ATOM 739 O O . ALA A 1 100 ? -8.869 8.874 -1.823 1.00 98.31 100 ALA A O 1
ATOM 740 N N . ASP A 1 101 ? -10.235 9.247 -3.558 1.00 98.06 101 ASP A N 1
ATOM 741 C CA . ASP A 1 101 ? -10.441 7.830 -3.863 1.00 98.06 101 ASP A CA 1
ATOM 742 C C . ASP A 1 101 ? -9.228 7.263 -4.636 1.00 98.06 101 ASP A C 1
ATOM 744 O O . ASP A 1 101 ? -9.045 7.605 -5.814 1.00 98.06 101 ASP A O 1
ATOM 748 N N . PRO A 1 102 ? -8.423 6.359 -4.038 1.00 97.50 102 PRO A N 1
ATOM 749 C CA . PRO A 1 102 ? -7.228 5.811 -4.677 1.00 97.50 102 PRO A CA 1
ATOM 750 C C . PRO A 1 102 ? -7.550 4.957 -5.912 1.00 97.50 102 PRO A C 1
ATOM 752 O O . PRO A 1 102 ? -6.652 4.665 -6.703 1.00 97.50 102 PRO A O 1
ATOM 755 N N . TRP A 1 103 ? -8.807 4.552 -6.115 1.00 97.44 103 TRP A N 1
ATOM 756 C CA . TRP A 1 103 ? -9.250 3.814 -7.301 1.00 97.44 103 TRP A CA 1
ATOM 757 C C . TRP A 1 103 ? -9.656 4.728 -8.459 1.00 97.44 103 TRP A C 1
ATOM 759 O O . TRP A 1 103 ? -9.670 4.279 -9.605 1.00 97.44 103 TRP A O 1
ATOM 769 N N . ALA A 1 104 ? -9.975 5.993 -8.176 1.00 97.81 104 ALA A N 1
ATOM 770 C CA . ALA A 1 104 ? -10.449 6.955 -9.168 1.00 97.81 104 ALA A CA 1
ATOM 771 C C . ALA A 1 104 ? -9.356 7.925 -9.641 1.00 97.81 104 ALA A C 1
ATOM 773 O O . ALA A 1 104 ? -9.439 8.437 -10.760 1.00 97.81 104 ALA A O 1
ATOM 774 N N . VAL A 1 105 ? -8.332 8.181 -8.819 1.00 98.38 105 VAL A N 1
ATOM 775 C CA . VAL A 1 105 ? -7.227 9.070 -9.204 1.00 98.38 105 VAL A CA 1
ATOM 776 C C . VAL A 1 105 ? -6.376 8.467 -10.337 1.00 98.38 105 VAL A C 1
ATOM 778 O O . VAL A 1 105 ? -6.117 7.251 -10.351 1.00 98.38 105 VAL A O 1
ATOM 781 N N . PRO A 1 106 ? -5.892 9.297 -11.286 1.00 98.19 106 PRO A N 1
ATOM 782 C CA . PRO A 1 106 ? -4.855 8.896 -12.231 1.00 98.19 106 PRO A CA 1
ATOM 783 C C . PRO A 1 106 ? -3.659 8.278 -11.506 1.00 98.19 106 PRO A C 1
ATOM 785 O O . PRO A 1 106 ? -3.319 8.697 -10.404 1.00 98.19 106 PRO A O 1
ATOM 788 N N . ILE A 1 107 ? -2.993 7.304 -12.134 1.00 96.94 107 ILE A N 1
ATOM 789 C CA . ILE A 1 107 ? -1.848 6.614 -11.519 1.00 96.94 107 ILE A CA 1
ATOM 790 C C . ILE A 1 107 ? -0.784 7.582 -11.005 1.00 96.94 107 ILE A C 1
ATOM 792 O O . ILE A 1 107 ? -0.352 7.443 -9.870 1.00 96.94 107 ILE A O 1
ATOM 796 N N . ASP A 1 108 ? -0.443 8.609 -11.776 1.00 96.75 108 ASP A N 1
ATOM 797 C CA . ASP A 1 108 ? 0.605 9.562 -11.399 1.00 96.75 108 ASP A CA 1
ATOM 798 C C . ASP A 1 108 ? 0.213 10.491 -10.239 1.00 96.75 108 ASP A C 1
ATOM 800 O O . ASP A 1 108 ? 1.082 11.154 -9.692 1.00 96.75 108 ASP A O 1
ATOM 804 N N . GLN A 1 109 ? -1.068 10.523 -9.851 1.00 98.31 109 GLN A N 1
ATOM 805 C CA . GLN A 1 109 ? -1.571 11.260 -8.683 1.00 98.31 109 GLN A CA 1
ATOM 806 C C . GLN A 1 109 ? -1.774 10.358 -7.462 1.00 98.31 109 GLN A C 1
ATOM 808 O O . GLN A 1 109 ? -2.082 10.854 -6.385 1.00 98.31 109 GLN A O 1
ATOM 813 N N . LEU A 1 110 ? -1.620 9.034 -7.600 1.00 98.44 110 LEU A N 1
ATOM 814 C CA . LEU A 1 110 ? -1.767 8.118 -6.471 1.00 98.44 110 LEU A CA 1
ATOM 815 C C . LEU A 1 110 ? -0.829 8.473 -5.302 1.00 98.44 110 LEU A C 1
ATOM 817 O O . LEU A 1 110 ? -1.325 8.481 -4.181 1.00 98.44 110 LEU A O 1
ATOM 821 N N . PRO A 1 111 ? 0.461 8.813 -5.517 1.00 98.00 111 PRO A N 1
ATOM 822 C CA . PRO A 1 111 ? 1.350 9.213 -4.423 1.00 98.00 111 PRO A CA 1
ATOM 823 C C . PRO A 1 111 ? 0.925 10.488 -3.680 1.00 98.00 111 PRO A C 1
ATOM 825 O O . PRO A 1 111 ? 1.389 10.705 -2.569 1.00 98.00 111 PRO A O 1
ATOM 828 N N . ASP A 1 112 ? 0.066 11.321 -4.274 1.00 98.19 112 ASP A N 1
ATOM 829 C CA . ASP A 1 112 ? -0.399 12.568 -3.654 1.00 98.19 112 ASP A CA 1
ATOM 830 C C . ASP A 1 112 ? -1.616 12.351 -2.735 1.00 98.19 112 ASP A C 1
ATOM 832 O O . ASP A 1 112 ? -1.977 13.249 -1.973 1.00 98.19 112 ASP A O 1
ATOM 836 N N . VAL A 1 113 ? -2.250 11.170 -2.792 1.00 98.50 113 VAL A N 1
ATOM 837 C CA . VAL A 1 113 ? -3.388 10.827 -1.928 1.00 98.50 113 VAL A CA 1
ATOM 838 C C . VAL A 1 113 ? -2.918 10.778 -0.481 1.00 98.50 113 VAL A C 1
ATOM 840 O O . VAL A 1 113 ? -2.080 9.958 -0.104 1.00 98.50 113 VAL A O 1
ATOM 843 N N . SER A 1 114 ? -3.491 11.638 0.345 1.00 97.06 114 SER A N 1
ATOM 844 C CA . SER A 1 114 ? -3.085 11.805 1.731 1.00 97.06 114 SER A CA 1
ATOM 845 C C . SER A 1 114 ? -4.048 11.116 2.690 1.00 97.06 114 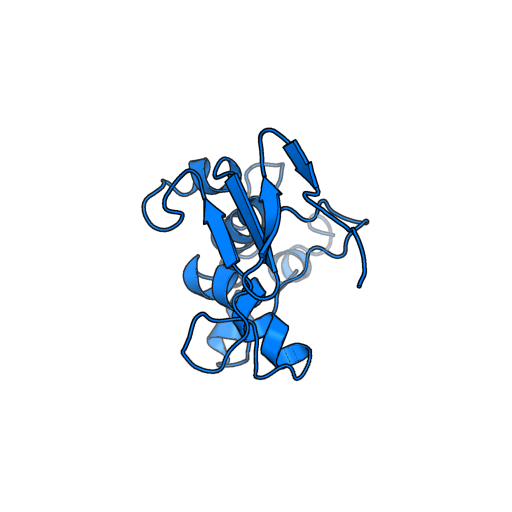SER A C 1
ATOM 847 O O . SER A 1 114 ? -5.253 11.000 2.457 1.00 97.06 114 SER A O 1
ATOM 849 N N . VAL A 1 115 ? -3.499 10.643 3.808 1.00 97.62 115 VAL A N 1
ATOM 850 C CA . VAL A 1 115 ? -4.304 10.186 4.940 1.00 97.62 115 VAL A CA 1
ATOM 851 C C . VAL A 1 115 ? -4.777 11.418 5.705 1.00 97.62 115 VAL A C 1
ATOM 853 O O . VAL A 1 115 ? -3.960 12.186 6.203 1.00 97.62 115 VAL A O 1
ATOM 856 N N . GLU A 1 116 ? -6.091 11.576 5.823 1.00 98.00 116 GLU A N 1
ATOM 857 C CA . GLU A 1 116 ? -6.738 12.613 6.633 1.00 98.00 116 GLU A CA 1
ATOM 858 C C . GLU A 1 116 ? -6.852 12.171 8.093 1.00 98.00 116 GLU A C 1
ATOM 860 O O . GLU A 1 116 ? -6.588 12.933 9.025 1.00 98.00 116 GLU A O 1
ATOM 865 N N . GLU A 1 117 ? -7.197 10.900 8.308 1.00 98.12 117 GLU A N 1
ATOM 866 C CA . GLU A 1 117 ? -7.356 10.328 9.642 1.00 98.12 117 GLU A CA 1
ATOM 867 C C . GLU A 1 117 ? -6.896 8.873 9.681 1.00 98.12 117 GLU A C 1
ATOM 869 O O . GLU A 1 117 ? -7.083 8.114 8.732 1.00 98.12 117 GLU A O 1
ATOM 874 N N . THR A 1 118 ? -6.347 8.455 10.819 1.00 97.75 118 THR A N 1
ATOM 875 C CA . THR A 1 118 ? -6.065 7.049 11.125 1.00 97.75 118 THR A CA 1
ATOM 876 C C . THR A 1 118 ? -6.837 6.644 12.366 1.00 97.75 118 THR A C 1
ATOM 878 O O . THR A 1 118 ? -6.786 7.322 13.395 1.00 97.75 118 THR A O 1
ATOM 881 N N . TRP A 1 119 ? -7.522 5.513 12.274 1.00 97.75 119 TRP A N 1
ATOM 882 C CA . TRP A 1 119 ? -8.334 4.936 13.330 1.00 97.75 119 TRP A CA 1
ATOM 883 C C . TRP A 1 119 ? -7.796 3.555 13.682 1.00 97.75 119 TRP A C 1
ATOM 885 O O . TRP A 1 119 ? -7.497 2.757 12.794 1.00 97.75 119 TRP A O 1
ATOM 895 N N . VAL A 1 120 ? -7.680 3.281 14.978 1.00 96.88 120 VAL A N 1
ATOM 896 C CA . VAL A 1 120 ? -7.202 2.006 15.522 1.00 96.88 120 VAL A CA 1
ATOM 897 C C . VAL A 1 120 ? -8.226 1.512 16.531 1.00 96.88 120 VAL A C 1
ATOM 899 O O . VAL A 1 120 ? -8.602 2.246 17.447 1.00 96.88 120 VAL A O 1
ATOM 902 N N . ASP A 1 121 ? -8.704 0.281 16.357 1.00 95.44 121 ASP A N 1
ATOM 903 C CA . ASP A 1 121 ? -9.752 -0.323 17.188 1.00 95.44 121 ASP A CA 1
ATOM 904 C C . ASP A 1 121 ? -10.985 0.597 17.343 1.00 95.44 121 ASP A C 1
ATOM 906 O O . ASP A 1 121 ? -11.544 0.777 18.426 1.00 95.44 121 ASP A O 1
ATOM 910 N N . GLY A 1 122 ? -11.382 1.261 16.251 1.00 95.94 122 GLY A N 1
ATOM 911 C CA . GLY A 1 122 ? -12.542 2.156 16.232 1.00 95.94 122 GLY A CA 1
ATOM 912 C C . GLY A 1 122 ? -12.360 3.469 17.000 1.00 95.94 122 GLY A C 1
ATOM 913 O O . GLY A 1 122 ? -13.348 4.165 17.238 1.00 95.94 122 GLY A O 1
ATOM 914 N N . ARG A 1 123 ? -11.128 3.835 17.373 1.00 96.12 123 ARG A N 1
ATOM 915 C CA . ARG A 1 123 ? -10.798 5.123 18.000 1.00 96.12 123 ARG A CA 1
ATOM 916 C C . ARG A 1 123 ? -9.866 5.944 17.101 1.00 96.12 123 ARG A C 1
ATOM 918 O O . ARG A 1 123 ? -8.956 5.356 16.515 1.00 96.12 123 ARG A O 1
ATOM 925 N N . PRO A 1 124 ? -10.029 7.277 17.016 1.00 95.75 124 PRO A N 1
ATOM 926 C CA . PRO A 1 124 ? -9.074 8.125 16.311 1.00 95.75 124 PRO A CA 1
ATOM 927 C C . PRO A 1 124 ? -7.697 8.026 16.972 1.00 95.75 124 PRO A C 1
ATOM 929 O O . PRO A 1 124 ? -7.583 8.222 18.181 1.00 95.75 124 PRO A O 1
ATOM 932 N N . ALA A 1 125 ? -6.668 7.739 16.180 1.00 96.62 125 ALA A N 1
ATOM 933 C CA . ALA A 1 125 ? -5.276 7.653 16.618 1.00 96.62 125 ALA A CA 1
ATOM 934 C C . ALA A 1 125 ? -4.414 8.786 16.038 1.00 96.62 125 ALA A C 1
ATOM 936 O O . ALA A 1 125 ? -3.410 9.176 16.636 1.00 96.62 125 ALA A O 1
ATOM 937 N N . TRP A 1 126 ? -4.794 9.330 14.880 1.00 97.31 126 TRP A N 1
ATOM 938 C CA . TRP A 1 126 ? -4.091 10.431 14.225 1.00 97.31 126 TRP A CA 1
ATOM 939 C C . TRP A 1 126 ? -5.038 11.209 13.303 1.00 97.31 126 TRP A C 1
ATOM 941 O O . TRP A 1 126 ? -5.919 10.603 12.691 1.00 97.31 126 TRP A O 1
ATOM 951 N N . THR A 1 127 ? -4.847 12.525 13.181 1.00 96.69 127 THR A N 1
ATOM 952 C CA . THR A 1 127 ? -5.529 13.370 12.181 1.00 96.69 127 THR A CA 1
ATOM 953 C C . THR A 1 127 ? -4.553 14.358 11.548 1.00 96.69 127 THR A C 1
ATOM 955 O O . THR A 1 127 ? -3.695 14.885 12.260 1.00 96.69 127 THR A O 1
ATOM 958 N N . TYR A 1 128 ? -4.738 14.700 10.273 1.00 92.25 128 TYR A N 1
ATOM 959 C CA . TYR A 1 128 ? -3.848 15.590 9.517 1.00 92.25 128 TYR A CA 1
ATOM 960 C C . TYR A 1 128 ? -3.578 16.922 10.234 1.00 92.25 128 TYR A C 1
ATOM 962 O O . TYR A 1 128 ? -2.428 17.290 10.469 1.00 92.25 128 TYR A O 1
ATOM 970 N N . ASP A 1 129 ? -4.632 17.576 10.725 1.00 91.62 129 ASP A N 1
ATOM 971 C CA . ASP A 1 129 ? -4.526 18.875 11.403 1.00 91.62 129 ASP A CA 1
ATOM 972 C C . ASP A 1 129 ? -3.882 18.831 12.801 1.00 91.62 129 ASP A C 1
ATOM 974 O O . ASP A 1 129 ? -3.481 19.869 13.331 1.00 91.62 129 ASP A O 1
ATOM 978 N N . ARG A 1 130 ? -3.838 17.663 13.460 1.00 89.81 130 ARG A N 1
ATOM 979 C CA . ARG A 1 130 ? -3.478 17.557 14.894 1.00 89.81 130 ARG A CA 1
ATOM 980 C C . ARG A 1 130 ? -2.316 16.615 15.182 1.00 89.81 130 ARG A C 1
ATOM 982 O O . ARG A 1 130 ? -1.788 16.643 16.291 1.00 89.81 130 ARG A O 1
ATOM 989 N N . GLY A 1 131 ? -1.910 15.793 14.222 1.00 92.19 131 GLY A N 1
ATOM 990 C CA . GLY A 1 131 ? -0.971 14.708 14.462 1.00 92.19 131 GLY A CA 1
ATOM 991 C C . GLY A 1 131 ? -1.599 13.589 15.297 1.00 92.19 131 GLY A C 1
ATOM 992 O O . GLY A 1 131 ? -2.784 13.288 15.160 1.00 92.19 131 GLY A O 1
ATOM 993 N N . LEU A 1 132 ? -0.798 12.959 16.163 1.00 91.06 132 LEU A N 1
ATOM 994 C CA . LEU A 1 132 ? -1.261 11.891 17.053 1.00 91.06 132 LEU A CA 1
ATOM 995 C C . LEU A 1 132 ? -2.356 12.399 17.998 1.00 91.06 132 LEU A C 1
ATOM 997 O O . LEU A 1 132 ? -2.181 13.396 18.700 1.00 91.06 132 LEU A O 1
ATOM 1001 N N . VAL A 1 133 ? -3.468 11.673 18.048 1.00 88.00 133 VAL A N 1
ATOM 1002 C CA . VAL A 1 133 ? -4.608 11.981 18.906 1.00 88.00 133 VAL A CA 1
ATOM 1003 C C . VAL A 1 133 ? -4.643 10.978 20.051 1.00 88.00 133 VAL A C 1
ATOM 1005 O O . VAL A 1 133 ? -4.778 9.786 19.821 1.00 88.00 133 VAL A O 1
ATOM 1008 N N . GLY A 1 134 ? -4.529 11.484 21.282 1.00 68.62 134 GLY A N 1
ATOM 1009 C CA . GLY A 1 134 ? -4.853 10.764 22.515 1.00 68.62 134 GLY A CA 1
ATOM 1010 C C . GLY A 1 134 ? -4.123 9.435 22.738 1.00 68.62 134 GLY A C 1
ATOM 1011 O O . GLY A 1 134 ? -4.628 8.375 22.392 1.00 68.62 134 GLY A O 1
ATOM 1012 N N . THR A 1 135 ? -3.016 9.468 23.479 1.00 59.47 135 THR A N 1
ATOM 1013 C CA . THR A 1 135 ? -2.600 8.322 24.304 1.00 59.47 135 THR A CA 1
ATOM 1014 C C . THR A 1 135 ? -2.759 8.690 25.775 1.00 59.47 135 THR A C 1
ATOM 1016 O O . THR A 1 135 ? -1.774 8.879 26.485 1.00 59.47 135 THR A O 1
ATOM 1019 N N . GLU A 1 136 ? -3.991 8.837 26.252 1.00 48.72 136 GLU A N 1
ATOM 1020 C CA . GLU A 1 136 ? -4.231 8.621 27.679 1.00 48.72 136 GLU A CA 1
ATOM 1021 C C . GLU A 1 136 ? -4.593 7.142 27.827 1.00 48.72 136 GLU A C 1
ATOM 1023 O O . GLU A 1 136 ? -5.672 6.705 27.426 1.00 48.72 136 GLU A O 1
ATOM 1028 N N . SER A 1 137 ? -3.616 6.351 28.286 1.00 39.44 137 SER A N 1
ATOM 1029 C CA . SER A 1 137 ? -3.817 4.945 28.647 1.00 39.44 137 SER A CA 1
ATOM 1030 C C . SER A 1 137 ? -4.953 4.813 29.670 1.00 39.44 137 SER A C 1
ATOM 1032 O O . SER A 1 137 ? -5.080 5.695 30.523 1.00 39.44 137 SER A O 1
ATOM 1034 N N . PRO A 1 138 ? -5.744 3.725 29.642 1.00 44.94 138 PRO A N 1
ATOM 1035 C CA . PRO A 1 138 ? -6.536 3.337 30.806 1.00 44.94 138 PRO A CA 1
ATOM 1036 C C . PRO A 1 138 ? -5.649 3.000 32.015 1.00 44.94 138 PRO A C 1
ATOM 1038 O O . PRO A 1 138 ? -4.477 2.594 31.813 1.00 44.94 138 PRO A O 1
#

Radius of gyration: 16.97 Å; Cα contacts (8 Å, |Δi|>4): 205; chains: 1; bounding box: 45×37×48 Å

pLDDT: mean 93.56, std 9.74, range [39.44, 98.5]

Foldseek 3Di:
DCVVCVVVQLCPQQQLVCVVVVHQAADAQPPPVGDRQLLVQLLCLAQVQDPVRDRRNNSSHDHSVSSLQNHAVVNCVVVVNPQTRDDDPNHFPFDFDWPDDLVPDDSVCSSVIDTQFTDTSNHTQQGPVPGGDDDPDD

Mean predicted aligned error: 4.33 Å

Sequence (138 aa):
MRHDHPELADRMYPSGLIADAGLPVVLSSDAPVTDPDVMLACWAAETRITASGQVLGEACRITRQQAFEGYTVGGAHALRRDNVGSLASGRLADLVILDADPWAVPIDQLPDVSVEETWVDGRPAWTYDRGLVGTESP

Secondary structure (DSSP, 8-state):
-TTT-HHHHTTSS-HHHHHHTTPPP-----TTSS---HHHHHHHHHH-B-TTS-BS-GGG---HHHHHHHHTHHHHHHTT-TTSSS--TTS---EEEESS-TTTS-GGGGGGPPEEEEEETTEEEEETTTEE------